Protein AF-A0A8T0C2L0-F1 (afdb_monomer)

Nearest PDB structures (foldseek):
  4exw-assembly1_A  TM=2.246E-01  e=1.270E-01  Deinococcus geothermalis DSM 11300
  6ysc-assembly1_B  TM=1.747E-01  e=1.638E+00  Homo sapiens
  4u9c-assembly1_B  TM=1.788E-01  e=3.775E+00  Neisseria meningitidis CU385
  4u9c-assembly1_A  TM=1.617E-01  e=7.441E+00  Neisseria meningitidis CU385

pLDDT: mean 86.72, std 14.56, range [39.38, 97.44]

Structure (mmCIF, N/CA/C/O backbone):
data_AF-A0A8T0C2L0-F1
#
_entry.id   AF-A0A8T0C2L0-F1
#
loop_
_atom_site.group_PDB
_atom_site.id
_atom_site.type_symbol
_atom_site.label_atom_id
_atom_site.label_alt_id
_atom_site.label_comp_id
_atom_site.label_asym_id
_atom_site.label_entity_id
_atom_site.label_seq_id
_atom_site.pdbx_PDB_ins_code
_atom_site.Cartn_x
_atom_site.Cartn_y
_atom_site.Cartn_z
_atom_site.occupancy
_atom_site.B_iso_or_equiv
_atom_site.auth_seq_id
_atom_site.auth_comp_id
_atom_site.auth_asym_id
_atom_site.auth_atom_id
_atom_site.pdbx_PDB_model_num
ATOM 1 N N . MET A 1 1 ? 65.196 14.241 -18.618 1.00 40.25 1 MET A N 1
ATOM 2 C CA . MET A 1 1 ? 64.286 13.581 -17.658 1.00 40.25 1 MET A CA 1
ATOM 3 C C . MET A 1 1 ? 63.007 14.395 -17.613 1.00 40.25 1 MET A C 1
ATOM 5 O O . MET A 1 1 ? 63.013 15.468 -17.029 1.00 40.25 1 MET A O 1
ATOM 9 N N . ILE A 1 2 ? 61.964 13.957 -18.318 1.00 39.38 2 ILE A N 1
ATOM 10 C CA . ILE A 1 2 ? 60.663 14.632 -18.330 1.00 39.38 2 ILE A CA 1
ATOM 11 C C . ILE A 1 2 ? 59.641 13.669 -17.732 1.00 39.38 2 ILE A C 1
ATOM 13 O O . ILE A 1 2 ? 59.492 12.535 -18.178 1.00 39.38 2 ILE A O 1
ATOM 17 N N . PHE A 1 3 ? 59.034 14.166 -16.657 1.00 44.47 3 PHE A N 1
ATOM 18 C CA . PHE A 1 3 ? 57.818 13.711 -16.003 1.00 44.47 3 PHE A CA 1
ATOM 19 C C . PHE A 1 3 ? 56.702 13.378 -17.005 1.00 44.47 3 PHE A C 1
ATOM 21 O O . PHE A 1 3 ? 56.596 14.030 -18.034 1.00 44.47 3 PHE A O 1
ATOM 28 N N . VAL A 1 4 ? 55.831 12.444 -16.612 1.00 47.75 4 VAL A N 1
ATOM 29 C CA . VAL A 1 4 ? 54.370 12.356 -16.859 1.00 47.75 4 VAL A CA 1
ATOM 30 C C . VAL A 1 4 ? 54.019 10.905 -17.188 1.00 47.75 4 VAL A C 1
ATOM 32 O O . VAL A 1 4 ? 53.821 10.525 -18.334 1.00 47.75 4 VAL A O 1
ATOM 35 N N . ALA A 1 5 ? 53.949 10.062 -16.161 1.00 44.81 5 ALA A N 1
ATOM 36 C CA . ALA A 1 5 ? 53.374 8.728 -16.299 1.00 44.81 5 ALA A CA 1
ATOM 37 C C . ALA A 1 5 ? 52.828 8.244 -14.953 1.00 44.81 5 ALA A C 1
ATOM 39 O O . ALA A 1 5 ? 53.317 7.260 -14.419 1.00 44.81 5 ALA A O 1
ATOM 40 N N . SER A 1 6 ? 51.872 8.965 -14.352 1.00 44.72 6 SER A N 1
ATOM 41 C CA . SER A 1 6 ? 51.097 8.465 -13.193 1.00 44.72 6 SER A CA 1
ATOM 42 C C . SER A 1 6 ? 49.849 9.315 -12.892 1.00 44.72 6 SER A C 1
ATOM 44 O O . SER A 1 6 ? 49.613 9.703 -11.756 1.00 44.72 6 SER A O 1
ATOM 46 N N . MET A 1 7 ? 49.029 9.628 -13.903 1.00 42.44 7 MET A N 1
ATOM 47 C CA . MET A 1 7 ? 47.728 10.305 -13.705 1.00 42.44 7 MET A CA 1
ATOM 48 C C . MET A 1 7 ? 46.568 9.623 -14.455 1.00 42.44 7 MET A C 1
ATOM 50 O O . MET A 1 7 ? 45.657 10.285 -14.934 1.00 42.44 7 MET A O 1
ATOM 54 N N . LEU A 1 8 ? 46.577 8.290 -14.576 1.00 45.09 8 LEU A N 1
ATOM 55 C CA . LEU A 1 8 ? 45.546 7.563 -15.340 1.00 45.09 8 LEU A CA 1
ATOM 56 C C . LEU A 1 8 ? 44.816 6.452 -14.571 1.00 45.09 8 LEU A C 1
ATOM 58 O O . LEU A 1 8 ? 44.198 5.593 -15.189 1.00 45.09 8 LEU A O 1
ATOM 62 N N . THR A 1 9 ? 44.818 6.461 -13.235 1.00 44.22 9 THR A N 1
ATOM 63 C CA . THR A 1 9 ? 44.197 5.369 -12.454 1.00 44.22 9 THR A CA 1
ATOM 64 C C . THR A 1 9 ? 43.069 5.773 -11.500 1.00 44.22 9 THR A C 1
ATOM 66 O O . THR A 1 9 ? 42.604 4.921 -10.753 1.00 44.22 9 THR A O 1
ATOM 69 N N . LEU A 1 10 ? 42.545 7.008 -11.545 1.00 43.75 10 LEU A N 1
ATOM 70 C CA . LEU A 1 10 ? 41.459 7.432 -10.634 1.00 43.75 10 LEU A CA 1
ATOM 71 C C . LEU A 1 10 ? 40.068 7.659 -11.258 1.00 43.75 10 LEU A C 1
ATOM 73 O O . LEU A 1 10 ? 39.172 8.130 -10.565 1.00 43.75 10 LEU A O 1
ATOM 77 N N . ALA A 1 11 ? 39.826 7.278 -12.515 1.00 47.28 11 ALA A N 1
ATOM 78 C CA . ALA A 1 11 ? 38.540 7.545 -13.184 1.00 47.28 11 ALA A CA 1
ATOM 79 C C . ALA A 1 11 ? 37.689 6.293 -13.508 1.00 47.28 11 ALA A C 1
ATOM 81 O O . ALA A 1 11 ? 36.776 6.355 -14.328 1.00 47.28 11 ALA A O 1
ATOM 82 N N . GLY A 1 12 ? 37.977 5.143 -12.886 1.00 47.75 12 GLY A N 1
ATOM 83 C CA . GLY A 1 12 ? 37.330 3.862 -13.220 1.00 47.75 12 GLY A CA 1
ATOM 84 C C . GLY A 1 12 ? 35.958 3.609 -12.579 1.00 47.75 12 GLY A C 1
ATOM 85 O O . GLY A 1 12 ? 35.170 2.832 -13.109 1.00 47.75 12 GLY A O 1
ATOM 86 N N . CYS A 1 13 ? 35.628 4.279 -11.474 1.00 51.34 13 CYS A N 1
ATOM 87 C CA . CYS A 1 13 ? 34.397 4.026 -10.716 1.00 51.34 13 CYS A CA 1
ATOM 88 C C . CYS A 1 13 ? 33.427 5.210 -10.833 1.00 51.34 13 CYS A C 1
ATOM 90 O O . CYS A 1 13 ? 33.184 5.913 -9.859 1.00 51.34 13 CYS A O 1
ATOM 92 N N . GLY A 1 14 ? 32.898 5.480 -12.030 1.00 53.47 14 GLY A N 1
ATOM 93 C CA . GLY A 1 14 ? 31.852 6.505 -12.165 1.00 53.47 14 GLY A CA 1
ATOM 94 C C . GLY A 1 14 ? 31.462 6.895 -13.585 1.00 53.47 14 GLY A C 1
ATOM 95 O O . GLY A 1 14 ? 30.303 7.200 -13.820 1.00 53.47 14 GLY A O 1
ATOM 96 N N . ILE A 1 15 ? 32.370 6.832 -14.561 1.00 60.34 15 ILE A N 1
ATOM 97 C CA . ILE A 1 15 ? 32.081 7.360 -15.907 1.00 60.34 15 ILE A CA 1
ATOM 98 C C . ILE A 1 15 ? 31.055 6.495 -16.661 1.00 60.34 15 ILE A C 1
ATOM 100 O O . ILE A 1 15 ? 30.117 7.022 -17.256 1.00 60.34 15 ILE A O 1
ATOM 104 N N . ALA A 1 16 ? 31.186 5.168 -16.605 1.00 61.81 16 ALA A N 1
ATOM 105 C CA . ALA A 1 16 ? 30.298 4.243 -17.313 1.00 61.81 16 ALA A CA 1
ATOM 106 C C . ALA A 1 16 ? 28.798 4.383 -16.948 1.00 61.81 16 ALA A C 1
ATOM 108 O O . ALA A 1 16 ? 27.993 4.534 -17.870 1.00 61.81 16 ALA A O 1
ATOM 109 N N . PRO A 1 17 ? 28.382 4.398 -15.660 1.00 61.66 17 PRO A N 1
ATOM 110 C CA . PRO A 1 17 ? 26.971 4.596 -15.315 1.00 61.66 17 PRO A CA 1
ATOM 111 C C . PRO A 1 17 ? 26.455 5.986 -15.716 1.00 61.66 17 PRO A C 1
ATOM 113 O O . PRO A 1 17 ? 25.292 6.123 -16.090 1.00 61.66 17 PRO A O 1
ATOM 116 N N . CYS A 1 18 ? 27.309 7.013 -15.718 1.00 72.75 18 CYS A N 1
ATOM 117 C CA . CYS A 1 18 ? 26.917 8.359 -16.136 1.00 72.75 18 CYS A CA 1
ATOM 118 C C . CYS A 1 18 ? 26.734 8.486 -17.654 1.00 72.75 18 CYS A C 1
ATOM 120 O O . CYS A 1 18 ? 25.882 9.252 -18.091 1.00 72.75 18 CYS A O 1
ATOM 122 N N . ILE A 1 19 ? 27.488 7.732 -18.463 1.00 76.38 19 ILE A N 1
ATOM 123 C CA . ILE A 1 19 ? 27.266 7.648 -19.917 1.00 76.38 19 ILE A CA 1
ATOM 124 C C . ILE A 1 19 ? 25.947 6.935 -20.201 1.00 76.38 19 ILE A C 1
ATOM 126 O O . ILE A 1 19 ? 25.125 7.417 -20.972 1.00 76.38 19 ILE A O 1
ATOM 130 N N . ASP A 1 20 ? 25.715 5.801 -19.548 1.00 72.25 20 ASP A N 1
ATOM 131 C CA . ASP A 1 20 ? 24.506 5.013 -19.766 1.00 72.25 20 ASP A CA 1
ATOM 132 C C . ASP A 1 20 ? 23.219 5.744 -19.323 1.00 72.25 20 ASP A C 1
ATOM 134 O O . ASP A 1 20 ? 22.146 5.525 -19.895 1.00 72.25 20 ASP A O 1
ATOM 138 N N . ALA A 1 21 ? 23.343 6.676 -18.372 1.00 76.38 21 ALA A N 1
ATOM 139 C CA . ALA A 1 21 ? 22.265 7.557 -17.940 1.00 76.38 21 ALA A CA 1
ATOM 140 C C . ALA A 1 21 ? 21.851 8.608 -18.987 1.00 76.38 21 ALA A C 1
ATOM 142 O O . ALA A 1 21 ? 20.738 9.122 -18.917 1.00 76.38 21 ALA A O 1
ATOM 143 N N . GLN A 1 22 ? 22.705 8.908 -19.972 1.00 78.19 22 GLN A N 1
ATOM 144 C CA . GLN A 1 22 ? 22.381 9.849 -21.054 1.00 78.19 22 GLN A CA 1
ATOM 145 C C . GLN A 1 22 ? 21.403 9.252 -22.074 1.00 78.19 22 GLN A C 1
ATOM 147 O O . GLN A 1 22 ? 20.774 9.983 -22.837 1.00 78.19 22 GLN A O 1
ATOM 152 N N . PHE A 1 23 ? 21.253 7.926 -22.093 1.00 81.81 23 PHE A N 1
ATOM 153 C CA . PHE A 1 23 ? 20.349 7.237 -23.004 1.00 81.81 23 PHE A CA 1
ATOM 154 C C . PHE A 1 23 ? 18.989 7.026 -22.344 1.00 81.81 23 PHE A C 1
ATOM 156 O O . PHE A 1 23 ? 18.759 6.042 -21.629 1.00 81.81 23 PHE A O 1
ATOM 163 N N . GLU A 1 24 ? 18.066 7.948 -22.615 1.00 81.06 24 GLU A N 1
ATOM 164 C CA . GLU A 1 24 ? 16.693 7.832 -22.138 1.00 81.06 24 GLU A CA 1
ATOM 165 C C . GLU A 1 24 ? 16.002 6.612 -22.762 1.00 81.06 24 GLU A C 1
ATOM 167 O O . GLU A 1 24 ? 16.012 6.385 -23.976 1.00 81.06 24 GLU A O 1
ATOM 172 N N . ARG A 1 25 ? 15.380 5.797 -21.907 1.00 88.62 25 ARG A N 1
ATOM 173 C CA . ARG A 1 25 ? 14.660 4.588 -22.307 1.00 88.62 25 ARG A CA 1
ATOM 174 C C . ARG A 1 25 ? 13.196 4.749 -21.963 1.00 88.62 25 ARG A C 1
ATOM 176 O O . ARG A 1 25 ? 12.843 4.977 -20.808 1.00 88.62 25 ARG A O 1
ATOM 183 N N . LYS A 1 26 ? 12.338 4.565 -22.967 1.00 91.31 26 LYS A N 1
ATOM 184 C CA . LYS A 1 26 ? 10.889 4.673 -22.786 1.00 91.31 26 LYS A CA 1
ATOM 185 C C . LYS A 1 26 ? 10.396 3.628 -21.774 1.00 91.31 26 LYS A C 1
ATOM 187 O O . LYS A 1 26 ? 10.673 2.436 -21.969 1.00 91.31 26 LYS A O 1
ATOM 192 N N . PRO A 1 27 ? 9.651 4.041 -20.733 1.00 94.25 27 PRO A N 1
ATOM 193 C CA . PRO A 1 27 ? 8.988 3.109 -19.837 1.00 94.25 27 PRO A CA 1
ATOM 194 C C . PRO A 1 27 ? 8.021 2.194 -20.593 1.00 94.25 27 PRO A C 1
ATOM 196 O O . PRO A 1 27 ? 7.444 2.571 -21.616 1.00 94.25 27 PRO A O 1
ATOM 199 N N . LYS A 1 28 ? 7.838 0.974 -20.087 1.00 95.44 28 LYS A N 1
ATOM 200 C CA . LYS A 1 28 ? 6.910 -0.017 -20.645 1.00 95.44 28 LYS A CA 1
ATOM 201 C C . LYS A 1 28 ? 5.844 -0.356 -19.617 1.00 95.44 28 LYS A C 1
ATOM 203 O O . LYS A 1 28 ? 6.148 -0.959 -18.586 1.00 95.44 28 LYS A O 1
ATOM 208 N N . VAL A 1 29 ? 4.602 0.013 -19.918 1.00 95.50 29 VAL A N 1
ATOM 209 C CA . VAL A 1 29 ? 3.439 -0.308 -19.083 1.00 95.50 29 VAL A CA 1
ATOM 210 C C . VAL A 1 29 ? 3.264 -1.823 -19.005 1.00 95.50 29 VAL A C 1
ATOM 212 O O . VAL A 1 29 ? 3.395 -2.532 -20.002 1.00 95.50 29 VAL A O 1
ATOM 215 N N . ILE A 1 30 ? 2.983 -2.317 -17.804 1.00 94.56 30 ILE A N 1
ATOM 216 C CA . ILE A 1 30 ? 2.653 -3.716 -17.558 1.00 94.56 30 ILE A CA 1
ATOM 217 C C . ILE A 1 30 ? 1.139 -3.845 -17.663 1.00 94.56 30 ILE A C 1
ATOM 219 O O . ILE A 1 30 ? 0.410 -3.179 -16.926 1.00 94.56 30 ILE A O 1
ATOM 223 N N . ASP A 1 31 ? 0.667 -4.718 -18.551 1.00 90.56 31 ASP A N 1
ATOM 224 C CA . ASP A 1 31 ? -0.763 -4.957 -18.759 1.00 90.56 31 ASP A CA 1
ATOM 225 C C . ASP A 1 31 ? -1.361 -5.833 -17.645 1.00 90.56 31 ASP A C 1
ATOM 227 O O . ASP A 1 31 ? -1.746 -6.986 -17.823 1.00 90.56 31 ASP A O 1
ATOM 231 N N . LYS A 1 32 ? -1.349 -5.289 -16.427 1.00 90.06 32 LYS A N 1
ATOM 232 C CA . LYS A 1 32 ? -1.965 -5.871 -15.239 1.00 90.06 32 LYS A CA 1
ATOM 233 C C . LYS A 1 32 ? -2.587 -4.747 -14.427 1.00 90.06 32 LYS A C 1
ATOM 235 O O . LYS A 1 32 ? -1.886 -3.900 -13.876 1.00 90.06 32 LYS A O 1
ATOM 240 N N . LYS A 1 33 ? -3.916 -4.747 -14.348 1.00 86.06 33 LYS A N 1
ATOM 241 C CA . LYS A 1 33 ? -4.663 -3.815 -13.499 1.00 86.06 33 LYS A CA 1
ATOM 242 C C . LYS A 1 33 ? -4.658 -4.319 -12.055 1.00 86.06 33 LYS A C 1
ATOM 244 O O . LYS A 1 33 ? -4.890 -5.503 -11.803 1.00 86.06 33 LYS A O 1
ATOM 249 N N . LEU A 1 34 ? -4.371 -3.415 -11.125 1.00 94.81 34 LEU A N 1
ATOM 250 C CA . LEU A 1 34 ? -4.364 -3.672 -9.687 1.00 94.81 34 LEU A CA 1
ATOM 251 C C . LEU A 1 34 ? -5.456 -2.804 -9.059 1.00 94.81 34 LEU A C 1
ATOM 253 O O . LEU A 1 34 ? -5.262 -1.610 -8.846 1.00 94.81 34 LEU A O 1
ATOM 257 N N . LEU A 1 35 ? -6.633 -3.387 -8.851 1.00 96.62 35 LEU A N 1
ATOM 258 C CA . LEU A 1 35 ? -7.792 -2.733 -8.260 1.00 96.62 35 LEU A CA 1
ATOM 259 C C . LEU A 1 35 ? -7.794 -2.974 -6.752 1.00 96.62 35 LEU A C 1
ATOM 261 O O . LEU A 1 35 ? -7.952 -4.110 -6.307 1.00 96.62 35 LEU A O 1
ATOM 265 N N . PHE A 1 36 ? -7.639 -1.900 -5.990 1.00 97.44 36 PHE A N 1
ATOM 266 C CA . PHE A 1 36 ? -7.828 -1.892 -4.548 1.00 97.44 36 PHE A CA 1
ATOM 267 C C . PHE A 1 36 ? -9.255 -1.470 -4.231 1.00 97.44 36 PHE A C 1
ATOM 269 O O . PHE A 1 36 ? -9.721 -0.454 -4.747 1.00 97.44 36 PHE A O 1
ATOM 276 N N . GLU A 1 37 ? -9.930 -2.233 -3.380 1.00 97.38 37 GLU A N 1
ATOM 277 C CA . GLU A 1 37 ? -11.308 -1.981 -2.959 1.00 97.38 37 GLU A CA 1
ATOM 278 C C . GLU A 1 37 ? -11.364 -1.979 -1.434 1.00 97.38 37 GLU A C 1
ATOM 280 O O . GLU A 1 37 ? -11.110 -3.001 -0.796 1.00 97.38 37 GLU A O 1
ATOM 285 N N . LEU A 1 38 ? -11.680 -0.826 -0.858 1.00 96.69 38 LEU A N 1
ATOM 286 C CA . LEU A 1 38 ? -11.843 -0.614 0.572 1.00 96.69 38 LEU A CA 1
ATOM 287 C C . LEU A 1 38 ? -13.336 -0.508 0.886 1.00 96.69 38 LEU A C 1
ATOM 289 O O . LEU A 1 38 ? -14.035 0.327 0.316 1.00 96.69 38 LEU A O 1
ATOM 293 N N . GLU A 1 39 ? -13.817 -1.316 1.822 1.00 95.69 39 GLU A N 1
ATOM 294 C CA . GLU A 1 39 ? -15.191 -1.262 2.320 1.00 95.69 39 GLU A CA 1
ATOM 295 C C . GLU A 1 39 ? -15.178 -1.070 3.835 1.00 95.69 39 GLU A C 1
ATOM 297 O O . GLU A 1 39 ? -14.662 -1.906 4.580 1.00 95.69 39 GLU A O 1
ATOM 302 N N . LEU A 1 40 ? -15.736 0.050 4.291 1.00 94.19 40 LEU A N 1
ATOM 303 C CA . LEU A 1 40 ? -15.871 0.378 5.705 1.00 94.19 40 LEU A CA 1
ATOM 304 C C . LEU A 1 40 ? -17.093 -0.330 6.312 1.00 94.19 40 LEU A C 1
ATOM 306 O O . LEU A 1 40 ? -18.059 -0.645 5.619 1.00 94.19 40 LEU A O 1
ATOM 310 N N . LYS A 1 41 ? -17.105 -0.510 7.639 1.00 91.19 41 LYS A N 1
ATOM 311 C CA . LYS A 1 41 ? -18.228 -1.140 8.369 1.00 91.19 41 LYS A CA 1
ATOM 312 C C . LYS A 1 41 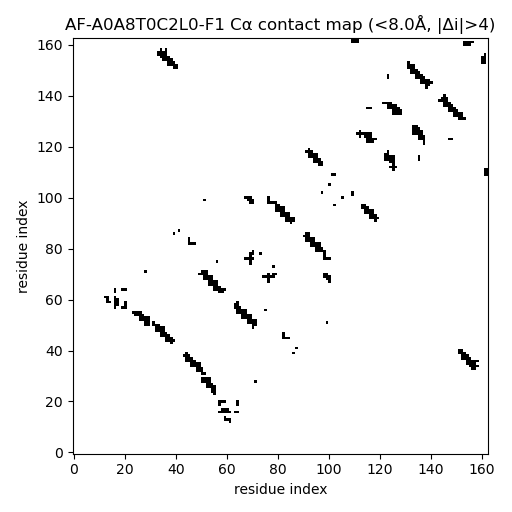? -19.594 -0.479 8.118 1.00 91.19 41 LYS A C 1
ATOM 314 O O . LYS A 1 41 ? -20.613 -1.154 8.184 1.00 91.19 41 LYS A O 1
ATOM 319 N N . ASN A 1 42 ? -19.625 0.824 7.847 1.00 87.94 42 ASN A N 1
ATOM 320 C CA . ASN A 1 42 ? -20.853 1.567 7.543 1.00 87.94 42 ASN A CA 1
ATOM 321 C C . ASN A 1 42 ? -21.331 1.401 6.084 1.00 87.94 42 ASN A C 1
ATOM 323 O O . ASN A 1 42 ? -22.256 2.095 5.675 1.00 87.94 42 ASN A O 1
ATOM 327 N N . GLY A 1 43 ? -20.700 0.519 5.302 1.00 89.00 43 GLY A N 1
ATOM 328 C CA . GLY A 1 43 ? -21.052 0.239 3.910 1.00 89.00 43 GLY A CA 1
ATOM 329 C C . GLY A 1 43 ? -20.457 1.216 2.895 1.00 89.00 43 GLY A C 1
ATOM 330 O O . GLY A 1 43 ? -20.672 1.038 1.698 1.00 89.00 43 GLY A O 1
ATOM 331 N N . LEU A 1 44 ? -19.697 2.231 3.331 1.00 91.69 44 LEU A N 1
ATOM 332 C CA . LEU A 1 44 ? -18.985 3.112 2.404 1.00 91.69 44 LEU A CA 1
ATOM 333 C C . LEU A 1 44 ? -17.888 2.333 1.677 1.00 91.69 44 LEU A C 1
ATOM 335 O O . LEU A 1 44 ? -17.088 1.633 2.303 1.00 91.69 44 LEU A O 1
ATOM 339 N N . ARG A 1 45 ? -17.845 2.492 0.354 1.00 95.00 45 ARG A N 1
ATOM 340 C CA . ARG A 1 45 ? -16.908 1.803 -0.532 1.00 95.00 45 ARG A CA 1
ATOM 341 C C .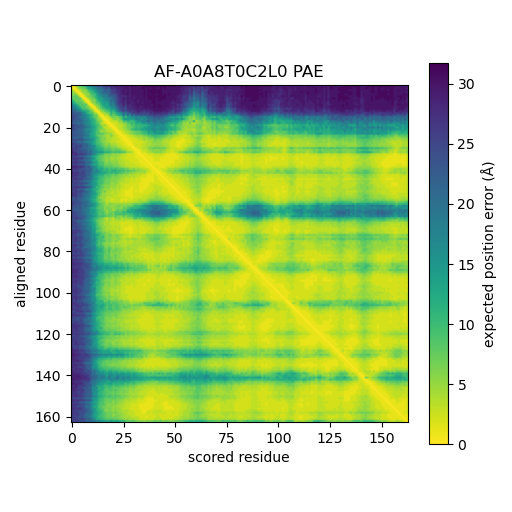 ARG A 1 45 ? -16.058 2.802 -1.291 1.00 95.00 45 ARG A C 1
ATOM 343 O O . ARG A 1 45 ? -16.570 3.770 -1.846 1.00 95.00 45 ARG A O 1
ATOM 350 N N . PHE A 1 46 ? -14.769 2.516 -1.350 1.00 95.94 46 PHE A N 1
ATOM 351 C CA . PHE A 1 46 ? -13.768 3.309 -2.043 1.00 95.94 46 PHE A CA 1
ATOM 352 C C . PHE A 1 46 ? -12.931 2.370 -2.896 1.00 95.94 46 PHE A C 1
ATOM 354 O O . PHE A 1 46 ? -12.669 1.231 -2.507 1.00 95.94 46 PHE A O 1
ATOM 361 N N . SER A 1 47 ? -12.503 2.825 -4.067 1.00 96.56 47 SER A N 1
ATOM 362 C CA . SER A 1 47 ? -11.640 2.013 -4.914 1.00 96.56 47 SER A CA 1
ATOM 363 C C . SER A 1 47 ? -10.595 2.852 -5.621 1.00 96.56 47 SER A C 1
ATOM 365 O O . SER A 1 47 ? -10.803 4.032 -5.900 1.00 96.56 47 SER A O 1
ATOM 367 N N . ARG A 1 48 ? -9.456 2.226 -5.906 1.00 95.88 48 ARG A N 1
ATOM 368 C CA . ARG A 1 48 ? -8.371 2.831 -6.673 1.00 95.88 48 ARG A CA 1
ATOM 369 C C . ARG A 1 48 ? -7.751 1.788 -7.585 1.00 95.88 48 ARG A C 1
ATOM 371 O O . ARG A 1 48 ? -7.404 0.696 -7.147 1.00 95.88 48 ARG A O 1
ATOM 378 N N . THR A 1 49 ? -7.582 2.143 -8.854 1.00 96.00 49 THR A N 1
ATOM 379 C CA . THR A 1 49 ? -6.826 1.322 -9.804 1.00 96.00 49 THR A CA 1
ATOM 380 C C . THR A 1 49 ? -5.398 1.836 -9.897 1.00 96.00 49 THR A C 1
ATOM 382 O O . THR A 1 49 ? -5.182 2.989 -10.260 1.00 96.00 49 THR A O 1
ATOM 385 N N . MET A 1 50 ? -4.433 0.963 -9.632 1.00 95.12 50 MET A N 1
ATOM 386 C CA . MET A 1 50 ? -3.014 1.207 -9.850 1.00 95.12 50 MET A CA 1
ATOM 387 C C . MET A 1 50 ? -2.564 0.539 -11.155 1.00 95.12 50 MET A C 1
ATOM 389 O O . MET A 1 50 ? -2.942 -0.597 -11.463 1.00 95.12 50 MET A O 1
ATOM 393 N N . LYS A 1 51 ? -1.749 1.262 -11.928 1.00 95.88 51 LYS A N 1
ATOM 394 C CA . LYS A 1 51 ? -1.063 0.757 -13.123 1.00 95.88 51 LYS A CA 1
ATOM 395 C C . LYS A 1 51 ? 0.437 0.854 -12.899 1.00 95.88 51 LYS A C 1
ATOM 397 O O . LYS A 1 51 ? 0.914 1.896 -12.462 1.00 95.88 51 LYS A O 1
ATOM 402 N N . CYS A 1 52 ? 1.165 -0.200 -13.238 1.00 96.06 52 CYS A N 1
ATOM 403 C CA . CYS A 1 52 ? 2.612 -0.255 -13.069 1.00 96.06 52 CYS A CA 1
ATOM 404 C C . CYS A 1 52 ? 3.331 -0.227 -14.418 1.00 96.06 52 CYS A C 1
ATOM 406 O O . CYS A 1 52 ? 2.822 -0.735 -15.418 1.00 96.06 52 CYS A O 1
ATOM 408 N N . GLU A 1 53 ? 4.546 0.305 -14.435 1.00 96.00 53 GLU A N 1
ATOM 409 C CA . GLU A 1 53 ? 5.443 0.272 -15.587 1.00 96.00 53 GLU A CA 1
ATOM 410 C C . GLU A 1 53 ? 6.856 -0.144 -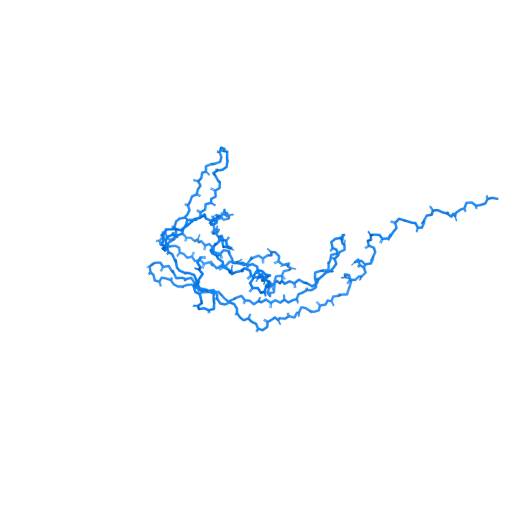15.183 1.00 96.00 53 GLU A C 1
ATOM 412 O O . GLU A 1 53 ? 7.300 0.070 -14.051 1.00 96.00 53 GLU A O 1
ATOM 417 N N . ARG A 1 54 ? 7.572 -0.750 -16.132 1.00 95.06 54 ARG A N 1
ATOM 418 C CA . ARG A 1 54 ? 9.024 -0.903 -16.053 1.00 95.06 54 ARG A CA 1
ATOM 419 C C . ARG A 1 54 ? 9.662 0.373 -16.564 1.00 95.06 54 ARG A C 1
ATOM 421 O O . ARG A 1 54 ? 9.404 0.753 -17.704 1.00 95.06 54 ARG A O 1
ATOM 428 N N . TYR A 1 55 ? 10.522 0.977 -15.762 1.00 93.62 55 TYR A N 1
ATOM 429 C CA . TYR A 1 55 ? 11.309 2.139 -16.159 1.00 93.62 55 TYR A CA 1
ATOM 430 C C . TYR A 1 55 ? 12.791 1.859 -15.943 1.00 93.62 55 TYR A C 1
ATOM 432 O O . TYR A 1 55 ? 13.157 0.975 -15.164 1.00 93.62 55 TYR A O 1
ATOM 440 N N . TYR A 1 56 ? 13.634 2.571 -16.681 1.00 91.44 56 TYR A N 1
ATOM 441 C CA . TYR A 1 56 ? 15.069 2.509 -16.475 1.00 91.44 56 TYR A CA 1
ATOM 442 C C . TYR A 1 56 ? 15.462 3.594 -15.483 1.00 91.44 56 TYR A C 1
ATOM 444 O O . TYR A 1 56 ? 15.3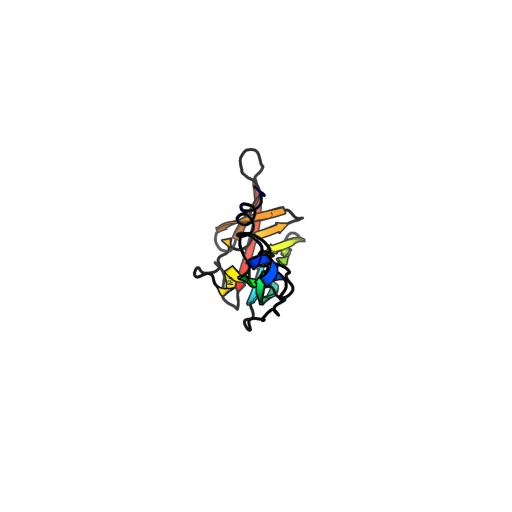50 4.780 -15.789 1.00 91.44 56 TYR A O 1
ATOM 452 N N . ASP A 1 57 ? 15.856 3.178 -14.286 1.00 87.81 57 ASP A N 1
ATOM 453 C CA . ASP A 1 57 ? 16.359 4.071 -13.257 1.00 87.81 57 ASP A CA 1
ATOM 454 C C . ASP A 1 57 ? 17.837 4.321 -13.521 1.00 87.81 57 ASP A C 1
ATOM 456 O O . ASP A 1 57 ? 18.689 3.468 -13.258 1.00 87.81 57 ASP A O 1
ATOM 460 N N . ALA A 1 58 ? 18.108 5.457 -14.149 1.00 84.94 58 ALA A N 1
ATOM 461 C CA . ALA A 1 58 ? 19.440 5.895 -14.494 1.00 84.94 58 ALA A CA 1
ATOM 462 C C . ALA A 1 58 ? 19.985 6.803 -13.385 1.00 84.94 58 ALA A C 1
ATOM 464 O O . ALA A 1 58 ? 19.615 7.972 -13.281 1.00 84.94 58 ALA A O 1
ATOM 465 N N . MET A 1 59 ? 20.888 6.266 -12.570 1.00 76.38 59 MET A N 1
ATOM 466 C CA . MET A 1 59 ? 21.627 7.003 -11.560 1.00 76.38 59 MET A CA 1
ATOM 467 C C . MET A 1 59 ? 23.107 7.049 -11.948 1.00 76.38 59 MET A C 1
ATOM 469 O O . MET A 1 59 ? 23.795 6.031 -11.977 1.00 76.38 59 MET A O 1
ATOM 473 N N . CYS A 1 60 ? 23.640 8.253 -12.161 1.00 76.88 60 CYS A N 1
ATOM 474 C CA . CYS A 1 60 ? 25.084 8.510 -12.232 1.00 76.88 60 CYS A CA 1
ATOM 475 C C . CYS A 1 60 ? 25.710 8.347 -10.824 1.00 76.88 60 CYS A C 1
ATOM 477 O O . CYS A 1 60 ? 26.181 9.296 -10.206 1.00 76.88 60 CYS A O 1
ATOM 479 N N . ALA A 1 61 ? 25.614 7.140 -10.259 1.00 72.31 61 ALA A N 1
ATOM 480 C CA . ALA A 1 61 ? 25.972 6.801 -8.886 1.00 72.31 61 ALA A CA 1
ATOM 481 C C . ALA A 1 61 ? 26.465 5.348 -8.783 1.00 72.31 61 ALA A C 1
ATOM 483 O O . ALA A 1 61 ? 26.215 4.521 -9.657 1.00 72.31 61 ALA A O 1
ATOM 484 N N . ALA A 1 62 ? 27.118 5.009 -7.666 1.00 67.06 62 ALA A N 1
ATOM 485 C CA . ALA A 1 62 ? 27.699 3.683 -7.424 1.00 67.06 62 ALA A CA 1
ATOM 486 C C . ALA A 1 62 ? 26.679 2.525 -7.425 1.00 67.06 62 ALA A C 1
ATOM 488 O O . ALA A 1 62 ? 27.047 1.388 -7.704 1.00 67.06 62 ALA A O 1
ATOM 489 N N . ARG A 1 63 ? 25.397 2.804 -7.139 1.00 68.94 63 ARG A N 1
ATOM 490 C CA . ARG A 1 63 ? 24.311 1.808 -7.226 1.00 68.94 63 ARG A CA 1
ATOM 491 C C . ARG A 1 63 ? 23.981 1.404 -8.671 1.00 68.94 63 ARG A C 1
ATOM 493 O O . ARG A 1 63 ? 23.331 0.382 -8.866 1.00 68.94 63 ARG A O 1
ATOM 500 N N . GLY A 1 64 ? 24.474 2.165 -9.650 1.00 76.19 64 GLY A N 1
ATOM 501 C CA . GLY A 1 64 ? 24.339 1.890 -11.073 1.00 76.19 64 GLY A CA 1
ATOM 502 C C . GLY A 1 64 ? 22.938 2.140 -11.623 1.00 76.19 64 GLY A C 1
ATOM 503 O O . GLY A 1 64 ? 22.009 2.508 -10.904 1.00 76.19 64 GLY A O 1
ATOM 504 N N . ASN A 1 65 ? 22.806 1.913 -12.927 1.00 84.44 65 ASN A N 1
ATOM 505 C CA . ASN A 1 65 ? 21.545 2.031 -13.643 1.00 84.44 65 ASN A CA 1
ATOM 506 C C . ASN A 1 65 ? 20.855 0.670 -13.709 1.00 84.44 65 ASN A C 1
ATOM 508 O O . ASN A 1 65 ? 21.511 -0.358 -13.893 1.00 84.44 65 ASN A O 1
ATOM 512 N N . SER A 1 66 ? 19.532 0.631 -13.566 1.00 88.44 66 SER A N 1
ATOM 513 C CA . SER A 1 66 ? 18.810 -0.643 -13.575 1.00 88.44 66 SER A CA 1
ATOM 514 C C . SER A 1 66 ? 17.355 -0.507 -14.003 1.00 88.44 66 SER A C 1
ATOM 516 O O . SER A 1 66 ? 16.743 0.552 -13.914 1.00 88.44 66 SER A O 1
ATOM 518 N N . TRP A 1 67 ? 16.767 -1.612 -14.465 1.00 91.12 67 TRP A N 1
ATOM 519 C CA . TRP A 1 67 ? 15.327 -1.673 -14.698 1.00 91.12 67 TRP A CA 1
ATOM 520 C C . TRP A 1 67 ? 14.582 -1.840 -13.378 1.00 91.12 67 TRP A C 1
ATOM 522 O O . TRP A 1 67 ? 14.747 -2.850 -12.697 1.00 91.12 67 TRP A O 1
ATOM 532 N N . GLN A 1 68 ? 13.704 -0.892 -13.081 1.00 93.31 68 GLN A N 1
ATOM 533 C CA . GLN A 1 68 ? 12.911 -0.828 -11.860 1.00 93.31 68 GLN A CA 1
ATOM 534 C C . GLN A 1 68 ? 11.409 -0.846 -12.178 1.00 93.31 68 GLN A C 1
ATOM 536 O O . GLN A 1 68 ? 10.991 -0.754 -13.339 1.00 93.31 68 GLN A O 1
ATOM 541 N N . LEU A 1 69 ? 10.587 -1.005 -11.140 1.00 95.25 69 LEU A N 1
ATOM 542 C CA . LEU A 1 69 ? 9.126 -0.960 -11.218 1.00 95.25 69 LEU A CA 1
ATOM 543 C C . LEU A 1 69 ? 8.605 0.276 -10.496 1.00 95.25 69 LEU A C 1
ATOM 545 O O . LEU A 1 69 ? 9.060 0.583 -9.399 1.00 95.25 69 LEU A O 1
ATOM 549 N N . ARG A 1 70 ? 7.625 0.954 -11.091 1.00 95.19 70 ARG A N 1
ATOM 550 C CA . ARG A 1 70 ? 6.942 2.101 -10.478 1.00 95.19 70 ARG A CA 1
ATOM 551 C C . ARG A 1 70 ? 5.487 2.178 -10.918 1.00 95.19 70 ARG A C 1
ATOM 553 O O . ARG A 1 70 ? 5.107 1.542 -11.903 1.00 95.19 70 ARG A O 1
ATOM 560 N N . GLU A 1 71 ? 4.688 2.970 -10.209 1.00 95.56 71 GLU A N 1
ATOM 561 C CA . GLU A 1 71 ? 3.368 3.381 -10.696 1.00 95.56 71 GLU A CA 1
ATOM 562 C C . GLU A 1 71 ? 3.529 4.298 -11.916 1.00 95.56 71 GLU A C 1
ATOM 564 O O . GLU A 1 71 ? 4.435 5.134 -11.963 1.00 95.56 71 GLU A O 1
ATOM 569 N N . VAL A 1 72 ? 2.659 4.137 -12.913 1.00 94.50 72 VAL A N 1
ATOM 570 C CA . VAL A 1 72 ? 2.646 4.979 -14.118 1.00 94.50 72 VAL A CA 1
ATOM 571 C C . VAL A 1 72 ? 2.522 6.451 -13.716 1.00 94.50 72 VAL A C 1
ATOM 573 O O . VAL A 1 72 ? 1.631 6.821 -12.955 1.00 94.50 72 VAL A O 1
ATOM 576 N N . GLY A 1 73 ? 3.415 7.293 -14.240 1.00 88.94 73 GLY A N 1
ATOM 577 C CA . GLY A 1 73 ? 3.477 8.722 -13.912 1.00 88.94 73 GLY A CA 1
ATOM 578 C C . GLY A 1 73 ? 4.271 9.058 -12.644 1.00 88.94 73 GLY A C 1
ATOM 579 O O . GLY A 1 73 ? 4.500 10.235 -12.366 1.00 88.94 73 GLY A O 1
ATOM 580 N N . SER A 1 74 ? 4.739 8.064 -11.883 1.00 91.38 74 SER A N 1
ATOM 581 C CA . SER A 1 74 ? 5.724 8.306 -10.828 1.00 91.38 74 SER A CA 1
ATOM 582 C C . SER A 1 74 ? 7.101 8.609 -11.428 1.00 91.38 74 SER A C 1
ATOM 584 O O . SER A 1 74 ? 7.480 8.037 -12.443 1.00 91.38 74 SER A O 1
ATOM 586 N N . GLY A 1 75 ? 7.885 9.475 -10.781 1.00 88.25 75 GLY A N 1
ATOM 587 C CA . GLY A 1 75 ? 9.290 9.699 -11.145 1.00 88.25 75 GLY A CA 1
ATOM 588 C C . GLY A 1 75 ? 10.228 8.588 -10.658 1.00 88.25 75 GLY A C 1
ATOM 589 O O . GLY A 1 75 ? 11.257 8.346 -11.277 1.00 88.25 75 GLY A O 1
ATOM 590 N N . VAL A 1 76 ? 9.853 7.877 -9.590 1.00 89.88 76 VAL A N 1
ATOM 591 C CA . VAL A 1 76 ? 10.717 6.937 -8.849 1.00 89.88 76 VAL A CA 1
ATOM 592 C C . VAL A 1 76 ? 9.943 5.692 -8.397 1.00 89.88 76 VAL A C 1
ATOM 594 O O . VAL A 1 76 ? 8.713 5.727 -8.299 1.00 89.88 76 VAL A O 1
ATOM 597 N N . SER A 1 77 ? 10.649 4.597 -8.109 1.00 91.06 77 SER A N 1
ATOM 598 C CA . SER A 1 77 ? 10.076 3.309 -7.676 1.00 91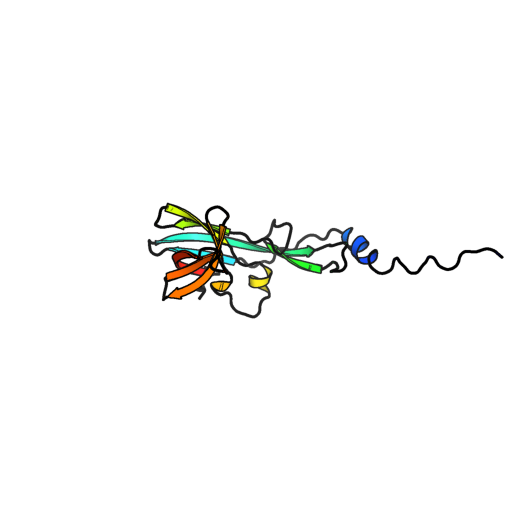.06 77 SER A CA 1
ATOM 599 C C . SER A 1 77 ? 9.446 3.336 -6.281 1.00 91.06 77 SER A C 1
ATOM 601 O O . SER A 1 77 ? 8.372 2.773 -6.093 1.00 91.06 77 SER A O 1
ATOM 603 N N . TYR A 1 78 ? 10.068 4.044 -5.336 1.00 88.62 78 TYR A N 1
ATOM 604 C CA . TYR A 1 78 ? 9.669 4.076 -3.921 1.00 88.62 78 TYR A CA 1
ATOM 605 C C . TYR A 1 78 ? 8.489 5.014 -3.617 1.00 88.62 78 TYR A C 1
ATOM 607 O O . TYR A 1 78 ? 8.047 5.146 -2.473 1.00 88.62 78 TYR A O 1
ATOM 615 N N . LYS A 1 79 ? 7.987 5.748 -4.619 1.00 90.00 79 LYS A N 1
ATOM 616 C CA . LYS A 1 79 ? 6.839 6.635 -4.420 1.00 90.00 79 LYS A CA 1
ATOM 617 C C . LYS A 1 79 ? 5.567 5.794 -4.385 1.00 90.00 79 LYS A C 1
ATOM 619 O O . LYS A 1 79 ? 5.188 5.177 -5.377 1.00 90.00 79 LYS A O 1
ATOM 624 N N . ARG A 1 80 ? 4.895 5.832 -3.240 1.00 92.25 80 ARG A N 1
ATOM 625 C CA . ARG A 1 80 ? 3.612 5.171 -2.998 1.00 92.25 80 ARG A CA 1
ATOM 626 C C . ARG A 1 80 ? 2.461 6.123 -3.308 1.00 92.25 80 ARG A C 1
ATOM 628 O O . ARG A 1 80 ? 2.564 7.320 -3.041 1.00 92.25 80 ARG A O 1
ATOM 635 N N . SER A 1 81 ? 1.377 5.593 -3.862 1.00 93.81 81 SER A N 1
ATOM 636 C CA . SER A 1 81 ? 0.105 6.310 -3.954 1.00 93.81 81 SER A CA 1
ATOM 637 C C . SER A 1 81 ? -0.803 5.976 -2.784 1.00 93.81 81 SER A C 1
ATOM 639 O O . SER A 1 81 ? -0.586 4.999 -2.066 1.00 93.81 81 SER A O 1
ATOM 641 N N . SER A 1 82 ? -1.838 6.789 -2.604 1.00 94.81 82 SER A N 1
ATOM 642 C CA . SER A 1 82 ? -2.828 6.601 -1.559 1.00 94.81 82 SER A CA 1
ATOM 643 C C . SER A 1 82 ? -4.248 6.486 -2.116 1.00 94.81 82 SER A C 1
ATOM 645 O O . SER A 1 82 ? -4.572 6.949 -3.219 1.00 94.81 82 SER A O 1
ATOM 647 N N . LEU A 1 83 ? -5.093 5.794 -1.357 1.00 95.62 83 LEU A N 1
ATOM 648 C CA . LEU A 1 83 ? -6.541 5.774 -1.513 1.00 95.62 83 LEU A CA 1
ATOM 649 C C . LEU A 1 83 ? -7.130 6.648 -0.405 1.00 95.62 83 LEU A C 1
ATOM 651 O O . LEU A 1 83 ? -7.054 6.301 0.771 1.00 95.62 83 LEU A O 1
ATOM 655 N N . GLU A 1 84 ? -7.694 7.788 -0.786 1.00 95.38 84 GLU A N 1
ATOM 656 C CA . GLU A 1 84 ? -8.331 8.723 0.140 1.00 95.38 84 GLU A CA 1
ATOM 657 C C . GLU A 1 84 ? -9.741 8.248 0.504 1.00 95.38 84 GLU A C 1
ATOM 659 O O . GLU A 1 84 ? -10.512 7.812 -0.357 1.00 95.38 84 GLU A O 1
ATOM 664 N N . PHE A 1 85 ? -10.099 8.344 1.783 1.00 94.44 85 PHE A N 1
ATOM 665 C CA . PHE A 1 85 ? -11.431 8.007 2.268 1.00 94.44 85 PHE A CA 1
ATOM 666 C C . PHE A 1 85 ? -11.815 8.847 3.488 1.00 94.44 85 PHE A C 1
ATOM 668 O O . PHE A 1 85 ? -10.978 9.404 4.195 1.00 94.44 85 PHE A O 1
ATOM 675 N N . THR A 1 86 ? -13.120 8.950 3.739 1.00 92.38 86 THR A N 1
ATOM 676 C CA . THR A 1 86 ? -13.647 9.611 4.940 1.00 92.38 86 THR A CA 1
ATOM 677 C C . THR A 1 86 ? -14.101 8.551 5.935 1.00 92.38 86 THR A C 1
ATOM 679 O O . THR A 1 86 ? -14.893 7.672 5.590 1.00 92.38 86 THR A O 1
ATOM 682 N N . SER A 1 87 ? -13.591 8.614 7.163 1.00 86.50 87 SER A N 1
ATOM 683 C CA . SER A 1 87 ? -13.955 7.690 8.237 1.00 86.50 87 SER A CA 1
ATOM 684 C C . SER A 1 87 ? -15.395 7.915 8.722 1.00 86.50 87 SER A C 1
ATOM 686 O O . SER A 1 87 ? -16.032 8.932 8.439 1.00 86.50 87 SER A O 1
ATOM 688 N N . ALA A 1 88 ? -15.906 6.995 9.546 1.00 82.00 88 ALA A N 1
ATOM 689 C CA . ALA A 1 88 ? -17.193 7.180 10.222 1.00 82.00 88 ALA A CA 1
ATOM 690 C C . ALA A 1 88 ? -17.218 8.415 11.149 1.00 82.00 88 ALA A C 1
ATOM 692 O O . ALA A 1 88 ? -18.277 9.000 11.361 1.00 82.00 88 ALA A O 1
ATOM 693 N N . THR A 1 89 ? -16.057 8.844 11.658 1.00 83.44 89 THR A N 1
ATOM 694 C CA . THR A 1 89 ? -15.891 10.056 12.479 1.00 83.44 89 THR A CA 1
ATOM 695 C C . THR A 1 89 ? -15.765 11.338 11.645 1.00 83.44 89 THR A C 1
ATOM 697 O O . THR A 1 89 ? -15.498 12.396 12.203 1.00 83.44 89 THR A O 1
ATOM 700 N N . LYS A 1 90 ? -15.994 11.267 10.322 1.00 85.25 90 LYS A N 1
ATOM 701 C CA . LYS A 1 90 ? -15.845 12.371 9.353 1.00 85.25 90 LYS A CA 1
ATOM 702 C C . LYS A 1 90 ? -14.415 12.901 9.214 1.00 85.25 90 LYS A C 1
ATOM 704 O O . LYS A 1 90 ? -14.207 14.003 8.711 1.00 85.25 90 LYS A O 1
ATOM 709 N N . GLU A 1 91 ? -13.426 12.112 9.614 1.00 90.00 91 GLU A N 1
ATOM 710 C CA . GLU A 1 91 ? -12.019 12.449 9.422 1.00 90.00 91 GLU A CA 1
ATOM 711 C C . GLU A 1 91 ? -11.567 12.002 8.031 1.00 90.00 91 GLU A C 1
ATOM 713 O O . GLU A 1 91 ? -11.918 10.910 7.575 1.00 90.00 91 GLU A O 1
ATOM 718 N N . ARG A 1 92 ? -10.779 12.841 7.353 1.00 93.75 92 ARG A N 1
ATOM 719 C CA . ARG A 1 92 ? -10.123 12.462 6.098 1.00 93.75 92 ARG A CA 1
ATOM 720 C C . ARG A 1 92 ? -8.882 11.640 6.413 1.00 93.75 92 ARG A C 1
ATOM 722 O O . ARG A 1 92 ? -8.036 12.079 7.189 1.00 93.75 92 ARG A O 1
ATOM 729 N N . LEU A 1 93 ? -8.804 10.460 5.816 1.00 96.00 93 LEU A N 1
ATOM 730 C CA . LEU A 1 93 ? -7.709 9.515 5.974 1.00 96.00 93 LEU A CA 1
ATOM 731 C C . LEU A 1 93 ? -7.227 9.070 4.599 1.00 96.00 93 LEU A C 1
ATOM 733 O O . LEU A 1 93 ? -8.001 9.014 3.642 1.00 96.00 93 LEU A O 1
ATOM 737 N N . GLU A 1 94 ? -5.960 8.693 4.522 1.00 96.94 94 GLU A N 1
ATOM 738 C CA . GLU A 1 94 ? -5.393 8.117 3.311 1.00 96.94 94 GLU A CA 1
ATOM 739 C C . GLU A 1 94 ? -4.794 6.750 3.607 1.00 96.94 94 GLU A C 1
ATOM 741 O O . GLU A 1 94 ? -3.974 6.605 4.509 1.00 96.94 94 GLU A O 1
ATOM 746 N N . LEU A 1 95 ? -5.181 5.742 2.831 1.00 96.88 95 LEU A N 1
ATOM 747 C CA . LEU A 1 95 ? -4.564 4.424 2.865 1.00 96.88 95 LEU A CA 1
ATOM 748 C C . LEU A 1 95 ? -3.411 4.395 1.863 1.00 96.88 95 LEU A C 1
ATOM 750 O O . LEU A 1 95 ? -3.640 4.349 0.653 1.00 96.88 95 LEU A O 1
ATOM 754 N N . TYR A 1 96 ? -2.178 4.412 2.355 1.00 96.31 96 TYR A N 1
ATOM 755 C CA . TYR A 1 96 ? -0.986 4.283 1.523 1.00 96.31 96 TYR A CA 1
ATOM 756 C C . TYR A 1 96 ? -0.884 2.866 0.953 1.00 96.31 96 TYR A C 1
ATOM 758 O O . TYR A 1 96 ? -0.811 1.879 1.687 1.00 96.31 96 TYR A O 1
ATOM 766 N N . LEU A 1 97 ? -0.854 2.760 -0.373 1.00 95.69 97 LEU A N 1
ATOM 767 C CA . LEU A 1 97 ? -0.821 1.496 -1.104 1.00 95.69 97 LEU A CA 1
ATOM 768 C C . LEU A 1 97 ? 0.619 0.979 -1.263 1.00 95.69 97 LEU A C 1
ATOM 770 O O . LEU A 1 97 ? 1.547 1.791 -1.309 1.00 95.69 97 LEU A O 1
ATOM 774 N N . PRO A 1 98 ? 0.842 -0.344 -1.340 1.00 94.88 98 PRO A N 1
ATOM 775 C CA . PRO A 1 98 ? 2.164 -0.916 -1.574 1.00 94.88 98 PRO A CA 1
ATOM 776 C C . PRO A 1 98 ? 2.758 -0.483 -2.917 1.00 94.88 98 PRO A C 1
ATOM 778 O O . PRO A 1 98 ? 2.044 -0.108 -3.846 1.00 94.88 98 PRO A O 1
ATOM 781 N N . GLU A 1 99 ? 4.077 -0.579 -3.037 1.00 95.25 99 GLU A N 1
ATOM 782 C CA . GLU A 1 99 ? 4.788 -0.258 -4.274 1.00 95.25 99 GLU A CA 1
ATOM 783 C C . GLU A 1 99 ? 4.541 -1.310 -5.367 1.00 95.25 99 GLU A C 1
ATOM 785 O O . GLU A 1 99 ? 4.282 -2.486 -5.101 1.00 95.25 99 GLU A O 1
ATOM 790 N N . CYS A 1 100 ? 4.707 -0.920 -6.633 1.00 94.81 100 CYS A N 1
ATOM 791 C CA . CYS A 1 100 ? 4.574 -1.843 -7.764 1.00 94.81 100 CYS A CA 1
ATOM 792 C C . CYS A 1 100 ? 5.531 -3.043 -7.689 1.00 94.81 100 CYS A C 1
ATOM 794 O O . CYS A 1 100 ? 5.199 -4.121 -8.185 1.00 94.81 100 CYS A O 1
ATOM 796 N N . PHE A 1 101 ? 6.708 -2.876 -7.078 1.00 93.25 101 PHE A N 1
ATOM 797 C CA . PHE A 1 101 ? 7.633 -3.982 -6.844 1.00 93.25 101 PHE A CA 1
ATOM 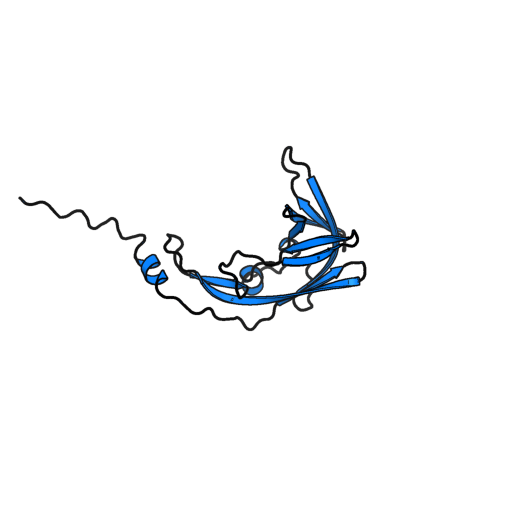798 C C . PHE A 1 101 ? 7.018 -5.042 -5.919 1.00 93.25 101 PHE A C 1
ATOM 800 O O . PHE A 1 101 ? 6.952 -6.218 -6.290 1.00 93.25 101 PHE A O 1
ATOM 807 N N . GLU A 1 102 ? 6.476 -4.611 -4.780 1.00 93.19 102 GLU A N 1
ATOM 808 C CA . GLU A 1 102 ? 5.800 -5.469 -3.802 1.00 93.19 102 GLU A CA 1
ATOM 809 C C . GLU A 1 102 ? 4.621 -6.223 -4.438 1.00 93.19 102 GLU A C 1
ATOM 811 O O . GLU A 1 102 ? 4.440 -7.419 -4.226 1.00 93.19 102 GLU A O 1
ATOM 816 N N . LEU A 1 103 ? 3.854 -5.552 -5.301 1.00 92.94 103 LEU A N 1
ATOM 817 C CA . LEU A 1 103 ? 2.643 -6.108 -5.918 1.00 92.94 103 LEU A CA 1
ATOM 818 C C . LEU A 1 103 ? 2.909 -7.099 -7.064 1.00 92.94 103 LEU A C 1
ATOM 820 O O . LEU A 1 103 ? 2.033 -7.901 -7.409 1.00 92.94 103 LEU A O 1
ATOM 824 N N . LEU A 1 104 ? 4.075 -7.019 -7.711 1.00 92.38 104 LEU A N 1
ATOM 825 C CA . LEU A 1 104 ? 4.359 -7.763 -8.946 1.00 92.38 104 LEU A CA 1
ATOM 826 C C . LEU A 1 104 ? 5.521 -8.748 -8.845 1.00 92.38 104 LEU A C 1
ATOM 828 O O . LEU A 1 104 ? 5.576 -9.682 -9.648 1.00 92.38 104 LEU A O 1
ATOM 832 N N . LYS A 1 105 ? 6.470 -8.522 -7.934 1.00 89.69 105 LYS A N 1
ATOM 833 C CA . LYS A 1 105 ? 7.722 -9.287 -7.860 1.00 89.69 105 LYS A CA 1
ATOM 834 C C . LYS A 1 105 ? 7.970 -9.949 -6.518 1.00 89.69 105 LYS A C 1
ATOM 836 O O . LYS A 1 105 ? 8.724 -10.923 -6.489 1.00 89.69 105 LYS A O 1
ATOM 841 N N . ARG A 1 106 ? 7.347 -9.480 -5.436 1.00 87.62 106 ARG A N 1
ATOM 842 C CA . ARG A 1 106 ? 7.474 -10.147 -4.142 1.00 87.62 106 ARG A CA 1
ATOM 843 C C . ARG A 1 106 ? 6.852 -11.546 -4.192 1.00 87.62 106 ARG A C 1
ATOM 845 O O . ARG A 1 106 ? 5.789 -11.747 -4.771 1.00 87.62 106 ARG A O 1
ATOM 852 N N . GLN A 1 107 ? 7.529 -12.514 -3.574 1.00 83.69 107 GLN A N 1
ATOM 853 C CA . GLN A 1 107 ? 7.037 -13.893 -3.450 1.00 83.69 107 GLN A CA 1
ATOM 854 C C . GLN A 1 107 ? 5.986 -14.035 -2.341 1.00 83.69 107 GLN A C 1
ATOM 856 O O . GLN A 1 107 ? 5.035 -14.801 -2.475 1.00 83.69 107 GLN A O 1
ATOM 861 N N . ALA A 1 108 ? 6.155 -13.289 -1.247 1.00 86.56 108 ALA A N 1
ATOM 862 C CA . ALA A 1 108 ? 5.220 -13.272 -0.133 1.00 86.56 108 ALA A CA 1
ATOM 863 C C . ALA A 1 108 ? 3.895 -12.578 -0.515 1.00 86.56 108 ALA A C 1
ATOM 865 O O . ALA A 1 108 ? 3.929 -11.516 -1.151 1.00 86.56 108 ALA A O 1
ATOM 866 N N . PRO A 1 109 ? 2.740 -13.123 -0.086 1.00 89.38 109 PRO A N 1
ATOM 867 C CA . PRO A 1 109 ? 1.443 -12.480 -0.261 1.00 89.38 109 PRO A CA 1
ATOM 868 C C . PRO A 1 109 ? 1.412 -11.055 0.296 1.00 89.38 109 PRO A C 1
ATOM 870 O O . PRO A 1 109 ? 2.118 -10.728 1.250 1.00 89.38 109 PRO A O 1
ATOM 873 N N . ILE A 1 110 ? 0.571 -10.209 -0.294 1.00 93.62 110 ILE A N 1
ATOM 874 C CA . ILE A 1 110 ? 0.246 -8.90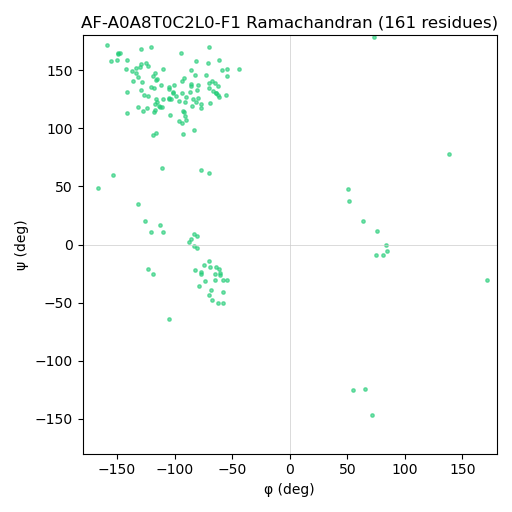0 0.278 1.00 93.62 110 ILE A CA 1
ATOM 875 C C . ILE A 1 110 ? -0.594 -9.103 1.539 1.00 93.62 110 ILE A C 1
ATOM 877 O O . ILE A 1 110 ? -1.543 -9.888 1.531 1.00 93.62 110 ILE A O 1
ATOM 881 N N . SER A 1 111 ? -0.240 -8.382 2.595 1.00 94.12 111 SER A N 1
ATOM 882 C CA . SER A 1 111 ? -0.901 -8.388 3.897 1.00 94.12 111 SER A CA 1
ATOM 883 C C . SER A 1 111 ? -1.212 -6.966 4.352 1.00 94.12 111 SER A C 1
ATOM 885 O O . SER A 1 111 ? -0.689 -6.001 3.794 1.00 94.12 111 SER A O 1
ATOM 887 N N . LEU A 1 112 ? -2.021 -6.812 5.398 1.00 94.38 112 LEU A N 1
ATOM 888 C CA . LEU A 1 112 ? -2.337 -5.487 5.950 1.00 94.38 112 LEU A CA 1
ATOM 889 C C . LEU A 1 112 ? -1.109 -4.725 6.483 1.00 94.38 112 LEU A C 1
ATOM 891 O O . LEU A 1 112 ? -1.127 -3.498 6.509 1.00 94.38 112 LEU A O 1
ATOM 895 N N . LYS A 1 113 ? -0.014 -5.428 6.807 1.00 94.25 113 LYS A N 1
ATOM 896 C CA . LYS A 1 113 ? 1.272 -4.822 7.201 1.00 94.25 113 LYS A CA 1
ATOM 897 C C . LYS A 1 113 ? 1.932 -3.996 6.098 1.00 94.25 113 LYS A C 1
ATOM 899 O O . LYS A 1 113 ? 2.798 -3.180 6.387 1.00 94.25 113 LYS A O 1
ATOM 904 N N . ASP A 1 114 ? 1.536 -4.212 4.847 1.00 94.81 114 ASP A N 1
ATOM 905 C CA . ASP A 1 114 ? 2.067 -3.483 3.695 1.00 94.81 114 ASP A CA 1
ATOM 906 C C . ASP A 1 114 ? 1.372 -2.129 3.481 1.00 94.81 114 ASP A C 1
ATOM 908 O O . ASP A 1 114 ? 1.713 -1.388 2.557 1.00 94.81 114 ASP A O 1
ATOM 912 N N . PHE A 1 115 ? 0.389 -1.798 4.319 1.00 95.81 115 PHE A N 1
ATOM 913 C CA . PHE A 1 115 ? -0.413 -0.588 4.232 1.00 95.81 115 PHE A CA 1
ATOM 914 C C . PHE A 1 115 ? -0.209 0.278 5.466 1.00 95.81 115 PHE A C 1
ATOM 916 O O . PHE A 1 115 ? -0.051 -0.215 6.579 1.00 95.81 115 PHE A O 1
ATOM 923 N N . ASP A 1 116 ? -0.292 1.585 5.254 1.00 96.12 116 ASP A N 1
ATOM 924 C CA . ASP A 1 116 ? -0.232 2.576 6.321 1.00 96.12 116 ASP A CA 1
ATOM 925 C C . ASP A 1 116 ? -1.403 3.540 6.188 1.00 96.12 116 ASP A C 1
ATOM 927 O O . ASP A 1 116 ? -1.928 3.746 5.090 1.00 96.12 116 ASP A O 1
ATOM 931 N N . ILE A 1 117 ? -1.782 4.160 7.300 1.00 96.75 117 ILE A N 1
ATOM 932 C CA . ILE A 1 117 ? -2.744 5.258 7.302 1.00 96.75 117 ILE A CA 1
ATOM 933 C C . ILE A 1 117 ? -1.993 6.574 7.435 1.00 96.75 117 ILE A C 1
ATOM 935 O O . ILE A 1 117 ? -1.163 6.725 8.327 1.00 96.75 117 ILE A O 1
ATOM 939 N N . ILE A 1 118 ? -2.315 7.540 6.581 1.00 96.00 118 ILE A N 1
ATOM 940 C CA . ILE A 1 118 ? -1.929 8.934 6.774 1.00 96.00 118 ILE A CA 1
ATOM 941 C C . ILE A 1 118 ? -3.128 9.711 7.300 1.00 96.00 118 ILE A C 1
ATOM 943 O O . ILE A 1 118 ? -4.227 9.643 6.743 1.00 96.00 118 ILE A O 1
ATOM 947 N N . LYS A 1 119 ? -2.904 10.465 8.375 1.00 94.56 119 LYS A N 1
ATOM 948 C CA . LYS A 1 119 ? -3.869 11.396 8.958 1.00 94.56 119 LYS A CA 1
ATOM 949 C C . LYS A 1 119 ? -3.161 12.721 9.204 1.00 94.56 119 LYS A C 1
ATOM 951 O O . LYS A 1 119 ? -2.212 12.770 9.974 1.00 94.56 119 LYS A O 1
ATOM 956 N N . ASN A 1 120 ? -3.612 13.794 8.554 1.00 91.00 120 ASN A N 1
ATOM 957 C CA . ASN A 1 120 ? -3.027 15.138 8.692 1.00 91.00 120 ASN A CA 1
ATOM 958 C C . ASN A 1 120 ? -1.494 15.178 8.484 1.00 91.00 120 ASN A C 1
ATOM 960 O O . ASN A 1 120 ? -0.788 15.897 9.183 1.00 91.00 120 ASN A O 1
ATOM 964 N N . GLY A 1 121 ? -0.974 14.379 7.546 1.00 90.38 121 GLY A N 1
ATOM 965 C CA . GLY A 1 121 ? 0.464 14.264 7.272 1.00 90.38 121 GLY A CA 1
ATOM 966 C C . GLY A 1 121 ? 1.241 13.340 8.220 1.00 90.38 121 GLY A C 1
ATOM 967 O O . GLY A 1 121 ? 2.389 13.013 7.932 1.00 90.38 121 GLY A O 1
ATOM 968 N N . GLU A 1 122 ? 0.630 12.867 9.308 1.00 93.50 122 GLU A N 1
ATOM 969 C CA . GLU A 1 122 ? 1.222 11.872 10.200 1.00 93.50 122 GLU A CA 1
ATOM 970 C C . GLU A 1 122 ? 0.954 10.451 9.691 1.00 93.50 122 GLU A C 1
ATOM 972 O O . GLU A 1 122 ? -0.162 10.125 9.277 1.00 93.50 122 GLU A O 1
ATOM 977 N N . ARG A 1 123 ? 1.984 9.597 9.738 1.00 95.06 123 ARG A N 1
ATOM 978 C CA . ARG A 1 123 ? 1.931 8.201 9.291 1.00 95.06 123 ARG A CA 1
ATOM 979 C C . ARG A 1 123 ? 1.729 7.247 10.460 1.00 95.06 123 ARG A C 1
ATOM 981 O O . ARG A 1 123 ? 2.519 7.236 11.396 1.00 95.06 123 ARG A O 1
ATOM 988 N N . PHE A 1 124 ? 0.730 6.384 10.331 1.00 96.75 124 PHE A N 1
ATOM 989 C CA . PHE A 1 124 ? 0.386 5.334 11.277 1.00 96.75 124 PHE A CA 1
ATOM 990 C C . PHE A 1 124 ? 0.627 3.971 10.629 1.00 96.75 124 PHE A C 1
ATOM 992 O O . PHE A 1 124 ? 0.001 3.633 9.620 1.00 96.75 124 PHE A O 1
ATOM 999 N N . TYR A 1 125 ? 1.520 3.190 11.225 1.00 96.00 125 TYR A N 1
ATOM 1000 C CA . TYR A 1 125 ? 1.885 1.856 10.759 1.00 96.00 125 TYR A CA 1
ATOM 1001 C C . TYR A 1 125 ? 0.882 0.822 11.243 1.00 96.00 125 TYR A C 1
ATOM 1003 O O . TYR A 1 125 ? 0.371 0.925 12.359 1.00 96.00 125 TYR A O 1
ATOM 1011 N N . TYR A 1 126 ? 0.630 -0.205 10.438 1.00 95.81 126 TYR A N 1
ATOM 1012 C CA . TYR A 1 126 ? -0.203 -1.319 10.873 1.00 95.81 126 TYR A CA 1
ATOM 1013 C C . TYR A 1 126 ? 0.421 -2.042 12.078 1.00 95.81 126 TYR A C 1
ATOM 1015 O O . TYR A 1 126 ? 1.587 -2.440 12.040 1.00 95.81 126 TYR A O 1
ATOM 1023 N N . ALA A 1 127 ? -0.368 -2.238 13.133 1.00 95.19 127 ALA A N 1
ATOM 1024 C CA . ALA A 1 127 ? 0.051 -2.931 14.345 1.00 95.19 127 ALA A CA 1
ATOM 1025 C C . ALA A 1 127 ? -0.552 -4.337 14.409 1.00 95.19 127 ALA A C 1
ATOM 1027 O O . ALA A 1 127 ? 0.164 -5.339 14.356 1.00 95.19 127 ALA A O 1
ATOM 1028 N N . GLU A 1 128 ? -1.878 -4.410 14.498 1.00 93.94 128 GLU A N 1
ATOM 1029 C CA . GLU A 1 128 ? -2.604 -5.649 14.763 1.00 93.94 128 GLU A CA 1
ATOM 1030 C C . GLU A 1 128 ? -4.068 -5.573 14.316 1.00 93.94 128 GLU A C 1
ATOM 1032 O O . GLU A 1 128 ? -4.588 -4.509 13.970 1.00 93.94 128 GLU A O 1
ATOM 1037 N N . SER A 1 129 ? -4.744 -6.721 14.362 1.00 92.44 129 SER A N 1
ATOM 1038 C CA . SER A 1 129 ? -6.171 -6.849 14.072 1.00 92.44 129 SER A CA 1
ATOM 1039 C C . SER A 1 129 ? -6.873 -7.739 15.087 1.00 92.44 129 SER A C 1
ATOM 1041 O O . SER A 1 129 ? -6.386 -8.825 15.408 1.00 92.44 129 SER A O 1
ATOM 1043 N N . HIS A 1 130 ? -8.086 -7.348 15.473 1.00 89.38 130 HIS A N 1
ATOM 1044 C CA . HIS A 1 130 ? -9.035 -8.194 16.194 1.00 89.38 130 HIS A CA 1
ATOM 1045 C C . HIS A 1 130 ? -10.297 -8.369 15.340 1.00 89.38 130 HIS A C 1
ATOM 1047 O O . HIS A 1 130 ? -11.202 -7.531 15.337 1.00 89.38 130 HIS A O 1
ATOM 1053 N N . GLY A 1 131 ? -10.345 -9.452 14.559 1.00 85.62 131 GLY A N 1
ATOM 1054 C CA . GLY A 1 131 ? -11.387 -9.651 13.549 1.00 85.62 131 GLY A CA 1
ATOM 1055 C C . GLY A 1 131 ? -11.280 -8.608 12.432 1.00 85.62 131 GLY A C 1
ATOM 1056 O O . GLY A 1 131 ? -10.228 -8.463 11.824 1.00 85.62 131 GLY A O 1
ATOM 1057 N N . ASN A 1 132 ? -12.360 -7.863 12.176 1.00 85.44 132 ASN A N 1
ATOM 1058 C CA . ASN A 1 132 ? -12.378 -6.791 11.169 1.00 85.44 132 ASN A CA 1
ATOM 1059 C C . ASN A 1 132 ? -11.927 -5.428 11.716 1.00 85.44 132 ASN A C 1
ATOM 1061 O O . ASN A 1 132 ? -12.019 -4.436 10.998 1.00 85.44 132 ASN A O 1
ATOM 1065 N N . LEU A 1 133 ? -11.534 -5.347 12.992 1.00 93.00 133 LEU A N 1
ATOM 1066 C CA . LEU A 1 133 ? -11.013 -4.128 13.598 1.00 93.00 133 LEU A CA 1
ATOM 1067 C C . LEU A 1 133 ? -9.491 -4.109 13.466 1.00 93.00 133 LEU A C 1
ATOM 1069 O O . LEU A 1 133 ? -8.812 -4.917 14.094 1.00 93.00 133 LEU A O 1
ATOM 1073 N N . HIS A 1 134 ? -8.984 -3.157 12.694 1.00 95.19 134 HIS A N 1
ATOM 1074 C CA . HIS A 1 134 ? -7.566 -2.981 12.400 1.00 95.19 134 HIS A CA 1
ATOM 1075 C C . HIS A 1 134 ? -7.012 -1.796 13.181 1.00 95.19 134 HIS A C 1
ATOM 1077 O O . HIS A 1 134 ? -7.640 -0.733 13.225 1.00 95.19 134 HIS A O 1
ATOM 1083 N N . VAL A 1 135 ? -5.849 -1.982 13.799 1.00 96.00 135 VAL A N 1
ATOM 1084 C CA . VAL A 1 135 ? -5.170 -0.979 14.621 1.00 96.00 135 VAL A CA 1
ATOM 1085 C C . VAL A 1 135 ? -3.924 -0.498 13.891 1.00 96.00 135 VAL A C 1
ATOM 1087 O O . VAL A 1 135 ? -3.051 -1.290 13.538 1.00 96.00 135 VAL A O 1
ATOM 1090 N N . PHE A 1 136 ? -3.834 0.814 13.702 1.00 96.25 136 PHE A N 1
ATOM 1091 C CA . PHE A 1 136 ? -2.662 1.503 13.178 1.00 96.25 136 PHE A CA 1
ATOM 1092 C C . PHE A 1 136 ? -2.095 2.412 14.261 1.00 96.25 136 PHE A C 1
ATOM 1094 O O . PHE A 1 136 ? -2.863 3.022 15.005 1.00 96.25 136 PHE A O 1
ATOM 1101 N N . GLN A 1 137 ? -0.772 2.519 14.353 1.00 96.12 137 GLN A N 1
ATOM 1102 C CA . GLN A 1 137 ? -0.112 3.256 15.422 1.00 96.12 137 GLN A CA 1
ATOM 1103 C C . GLN A 1 137 ? 1.054 4.122 14.945 1.00 96.12 137 GLN A C 1
ATOM 1105 O O . GLN A 1 137 ? 1.753 3.791 13.988 1.00 96.12 137 GLN A O 1
ATOM 1110 N N . SER A 1 138 ? 1.259 5.224 15.654 1.00 95.56 138 SER A N 1
ATOM 1111 C CA . SER A 1 138 ? 2.378 6.152 15.503 1.00 95.56 138 SER A CA 1
ATOM 1112 C C . SER A 1 138 ? 2.943 6.467 16.890 1.00 95.56 138 SER A C 1
ATOM 1114 O O . SER A 1 138 ? 2.205 6.468 17.880 1.00 95.56 138 SER A O 1
ATOM 1116 N N . GLY A 1 139 ? 4.250 6.708 16.977 1.00 91.31 139 GLY A N 1
ATOM 1117 C CA . GLY A 1 139 ? 4.931 6.962 18.247 1.00 91.31 139 GLY A CA 1
ATOM 1118 C C . GLY A 1 139 ? 5.058 5.719 19.136 1.00 91.31 139 GLY A C 1
ATOM 1119 O O . GLY A 1 139 ? 5.252 4.608 18.645 1.00 91.31 139 GLY A O 1
ATOM 1120 N N . GLY A 1 140 ? 5.009 5.913 20.456 1.00 86.62 140 GLY A N 1
ATOM 1121 C CA . GLY A 1 140 ? 5.147 4.837 21.448 1.00 86.62 140 GLY A CA 1
ATOM 1122 C C . GLY A 1 140 ? 6.574 4.322 21.660 1.00 86.62 140 GLY A C 1
ATOM 1123 O O . GLY A 1 140 ? 6.762 3.283 22.292 1.00 86.62 140 GLY A O 1
ATOM 1124 N N . TYR A 1 141 ? 7.583 5.024 21.139 1.00 84.62 141 TYR A N 1
ATOM 1125 C CA . TYR A 1 141 ? 8.991 4.725 21.392 1.00 84.62 141 TYR A CA 1
ATOM 1126 C C . TYR A 1 141 ? 9.587 5.748 22.361 1.00 84.62 141 TYR A C 1
ATOM 1128 O O . TYR A 1 141 ? 9.559 6.949 22.088 1.00 84.62 141 TYR A O 1
ATOM 1136 N N . LYS A 1 142 ? 10.172 5.259 23.463 1.00 88.25 142 LYS A N 1
ATOM 1137 C CA . LYS A 1 142 ? 10.696 6.085 24.567 1.00 88.25 142 LYS A CA 1
ATOM 1138 C C . LYS A 1 142 ? 9.608 7.025 25.111 1.00 88.25 142 LYS A C 1
ATOM 1140 O O . LYS A 1 142 ? 8.531 6.554 25.452 1.00 88.25 142 LYS A O 1
ATOM 1145 N N . ASP A 1 143 ? 9.880 8.326 25.156 1.00 90.38 143 ASP A N 1
ATOM 1146 C CA . ASP A 1 143 ? 8.997 9.354 25.717 1.00 90.38 143 ASP A CA 1
ATOM 1147 C C . ASP A 1 143 ? 7.958 9.884 24.711 1.00 90.38 143 ASP A C 1
ATOM 1149 O O . ASP A 1 143 ? 7.231 10.831 25.005 1.00 90.38 143 ASP A O 1
ATOM 1153 N N . ILE A 1 144 ? 7.887 9.308 23.504 1.00 88.38 144 ILE A N 1
ATOM 1154 C CA . ILE A 1 144 ? 6.920 9.716 22.480 1.00 88.38 144 ILE A CA 1
ATOM 1155 C C . ILE A 1 144 ? 5.572 9.041 22.774 1.00 88.38 144 ILE A C 1
ATOM 1157 O O . ILE A 1 144 ? 5.515 7.806 22.779 1.00 88.38 144 ILE A O 1
ATOM 1161 N N . PRO A 1 145 ? 4.476 9.802 22.958 1.00 91.69 145 PRO A N 1
ATOM 1162 C CA . PRO A 1 145 ? 3.149 9.234 23.172 1.00 91.69 145 PRO A CA 1
ATOM 1163 C C . PRO A 1 145 ? 2.740 8.264 22.060 1.00 91.69 145 PRO A C 1
ATOM 1165 O O . PRO A 1 145 ? 3.071 8.453 20.889 1.00 91.69 145 PRO A O 1
ATOM 1168 N N . LEU A 1 146 ? 2.008 7.215 22.431 1.00 94.31 146 LEU A N 1
ATOM 1169 C CA . LEU A 1 146 ? 1.428 6.278 21.474 1.00 94.31 146 LEU A CA 1
ATOM 1170 C C . LEU A 1 146 ? 0.092 6.825 20.966 1.00 94.31 146 LEU A C 1
ATOM 1172 O O . LEU A 1 146 ? -0.860 6.976 21.734 1.00 94.31 146 LEU A O 1
ATOM 1176 N N . HIS A 1 147 ? 0.003 7.059 19.662 1.00 94.81 147 HIS A N 1
ATOM 1177 C CA . HIS A 1 147 ? -1.237 7.419 18.988 1.00 94.81 147 HIS A CA 1
ATOM 1178 C C . HIS A 1 147 ? -1.764 6.223 18.204 1.00 94.81 147 HIS A C 1
ATOM 1180 O O . HIS A 1 147 ? -1.006 5.542 17.515 1.00 94.81 147 HIS A O 1
ATOM 1186 N N . GLN A 1 148 ? -3.072 5.969 18.292 1.00 94.81 148 GLN A N 1
ATOM 1187 C CA . GLN A 1 148 ? -3.715 4.846 17.614 1.00 94.81 148 GLN A CA 1
ATOM 1188 C C . GLN A 1 148 ? -4.922 5.286 16.791 1.00 94.81 148 GLN A C 1
ATOM 1190 O O . GLN A 1 148 ? -5.751 6.080 17.235 1.00 94.81 148 GLN A O 1
ATOM 1195 N N . ILE A 1 149 ? -5.054 4.682 15.616 1.00 94.31 149 ILE A N 1
ATOM 1196 C CA . ILE A 1 149 ? -6.230 4.747 14.759 1.00 94.31 149 ILE A CA 1
ATOM 1197 C C . ILE A 1 149 ? -6.810 3.337 14.673 1.00 94.31 149 ILE A C 1
ATOM 1199 O O . ILE A 1 149 ? -6.131 2.397 14.265 1.00 94.31 149 ILE A O 1
ATOM 1203 N N . LYS A 1 150 ? -8.078 3.188 15.061 1.00 94.44 150 LYS A N 1
ATOM 1204 C CA . LYS A 1 150 ? -8.804 1.915 15.008 1.00 94.44 150 LYS A CA 1
ATOM 1205 C C . LYS A 1 150 ? -9.885 2.005 13.942 1.00 94.44 150 LYS A C 1
ATOM 1207 O O . LYS A 1 150 ? -10.779 2.843 14.043 1.00 94.44 150 LYS A O 1
ATOM 1212 N N . LEU A 1 151 ? -9.806 1.157 12.921 1.00 93.62 151 LEU A N 1
ATOM 1213 C CA . LEU A 1 151 ? -10.715 1.192 11.777 1.00 93.62 151 LEU A CA 1
ATOM 1214 C C . LEU A 1 151 ? -11.307 -0.185 11.520 1.00 93.62 151 LEU A C 1
ATOM 1216 O O . LEU A 1 151 ? -10.593 -1.179 11.455 1.00 93.62 151 LEU A O 1
ATOM 1220 N N . SER A 1 152 ? -12.624 -0.235 11.330 1.00 94.12 152 SER A N 1
ATOM 1221 C CA . SER A 1 152 ? -13.292 -1.450 10.874 1.00 94.12 152 SER A CA 1
ATOM 1222 C C . SER A 1 152 ? -13.493 -1.412 9.365 1.00 94.12 152 SER A C 1
ATOM 1224 O O . SER A 1 152 ? -14.367 -0.683 8.885 1.00 94.12 152 SER A O 1
ATOM 1226 N N . PHE A 1 153 ? -12.703 -2.195 8.630 1.00 94.50 153 PHE A N 1
ATOM 1227 C CA . PHE A 1 153 ? -12.796 -2.277 7.173 1.00 94.50 153 PHE A CA 1
ATOM 1228 C C . PHE A 1 153 ? -12.413 -3.654 6.626 1.00 94.50 153 PHE A C 1
ATOM 1230 O O . PHE A 1 153 ? -11.761 -4.459 7.291 1.00 94.50 153 PHE A O 1
ATOM 1237 N N . SER A 1 154 ? -12.799 -3.892 5.376 1.00 95.56 154 SER A N 1
ATOM 1238 C CA . SER A 1 154 ? -12.257 -4.954 4.534 1.00 95.56 154 SER A CA 1
ATOM 1239 C C . SER A 1 154 ? -11.543 -4.341 3.333 1.00 95.56 154 SER A C 1
ATOM 1241 O O . SER A 1 154 ? -11.978 -3.317 2.803 1.00 95.56 154 SER A O 1
ATOM 1243 N N . LEU A 1 155 ? -10.424 -4.941 2.936 1.00 96.12 155 LEU A N 1
ATOM 1244 C CA . LEU A 1 155 ? -9.608 -4.478 1.821 1.00 96.12 155 LEU A CA 1
ATOM 1245 C C . LEU A 1 155 ? -9.390 -5.631 0.851 1.00 96.12 155 LEU A C 1
ATOM 1247 O O . LEU A 1 155 ? -8.970 -6.716 1.256 1.00 96.12 155 LEU A O 1
ATOM 1251 N N . LYS A 1 156 ? -9.673 -5.407 -0.429 1.00 96.62 156 LYS A N 1
ATOM 1252 C CA . LYS A 1 156 ? -9.463 -6.393 -1.488 1.00 96.62 156 LYS A CA 1
ATOM 1253 C C . LYS A 1 156 ? -8.478 -5.867 -2.519 1.00 96.62 156 LYS A C 1
ATOM 1255 O O . LYS A 1 156 ? -8.476 -4.680 -2.830 1.00 96.62 156 LYS A O 1
ATOM 1260 N N . LEU A 1 157 ? -7.678 -6.774 -3.070 1.00 96.56 157 LEU A N 1
ATOM 1261 C CA . LEU A 1 157 ? -6.860 -6.555 -4.257 1.00 96.56 157 LEU A CA 1
ATOM 1262 C C . LEU A 1 157 ? -7.337 -7.505 -5.354 1.00 96.56 157 LEU A C 1
ATOM 1264 O O . LEU A 1 157 ? -7.236 -8.725 -5.209 1.00 96.56 157 LEU A O 1
ATOM 1268 N N . ASN A 1 158 ? -7.855 -6.952 -6.452 1.00 95.06 158 ASN A N 1
ATOM 1269 C CA . ASN A 1 158 ? -8.439 -7.713 -7.560 1.00 95.06 158 ASN A CA 1
ATOM 1270 C C . ASN A 1 158 ? -9.475 -8.745 -7.068 1.00 95.06 158 ASN A C 1
ATOM 1272 O O . ASN A 1 158 ? -9.398 -9.928 -7.405 1.00 95.06 158 ASN A O 1
ATOM 1276 N N . GLY A 1 159 ? -10.394 -8.314 -6.196 1.00 94.31 159 GLY A N 1
ATOM 1277 C CA . GLY A 1 159 ? -11.432 -9.159 -5.597 1.00 94.31 159 GLY A CA 1
ATOM 1278 C C . GLY A 1 159 ? -10.965 -10.117 -4.491 1.00 94.31 159 GLY A C 1
ATOM 1279 O O . GLY A 1 159 ? -11.807 -10.701 -3.808 1.00 94.31 159 GLY A O 1
ATOM 1280 N N . LYS A 1 160 ? -9.655 -10.273 -4.253 1.00 94.94 160 LYS A N 1
ATOM 1281 C CA . LYS A 1 160 ? -9.122 -11.126 -3.177 1.00 94.94 160 LYS A CA 1
ATOM 1282 C C . LYS A 1 160 ? -8.957 -10.334 -1.887 1.00 94.94 160 LYS A C 1
ATOM 1284 O O . LYS A 1 160 ? -8.289 -9.306 -1.889 1.00 94.94 160 LYS A O 1
ATOM 1289 N N . LEU A 1 161 ? -9.529 -10.834 -0.793 1.00 95.31 161 LEU A N 1
ATOM 1290 C CA . LEU A 1 161 ? -9.394 -10.227 0.532 1.00 95.31 161 LEU A CA 1
ATOM 1291 C C . LEU A 1 161 ? -7.933 -10.259 1.004 1.00 95.31 161 LEU A C 1
ATOM 1293 O O . LEU A 1 161 ? -7.297 -11.313 0.984 1.00 95.31 161 LEU A O 1
ATOM 1297 N N . ILE A 1 162 ? -7.443 -9.107 1.450 1.00 93.38 162 ILE A N 1
ATOM 1298 C CA . ILE A 1 162 ? -6.147 -8.946 2.106 1.00 93.38 162 ILE A CA 1
ATOM 1299 C C . ILE A 1 162 ? -6.342 -9.206 3.600 1.00 93.38 162 ILE A C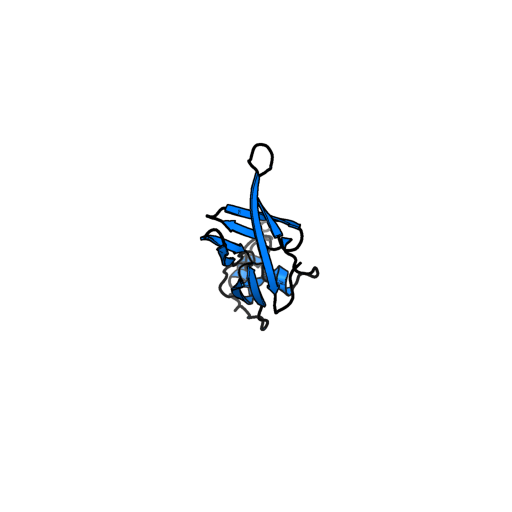 1
ATOM 1301 O O . ILE A 1 162 ? -7.285 -8.687 4.199 1.00 93.38 162 ILE A O 1
ATOM 1305 N N . LYS A 1 163 ? -5.474 -10.044 4.168 1.00 85.38 163 LYS A N 1
ATOM 1306 C CA . LYS A 1 163 ? -5.487 -10.427 5.583 1.00 85.38 163 LYS A CA 1
ATOM 1307 C C . LYS A 1 163 ? -4.325 -9.798 6.340 1.00 85.38 163 LYS A C 1
ATOM 1309 O O . LYS A 1 163 ? -3.293 -9.484 5.701 1.00 85.38 163 LYS A O 1
#

Secondary structure (DSSP, 8-state):
-------SSS-TTTHHHHHHTTS----EEEEEEEEEEEEETTS-EEEEEEEEEEEEE--SSTT--EEEEEETT-SSTTPPPEEEEE-TTS-EEEEEPPPHHHHHT-SSPP-GGG-EEEETTEEEEEEEEETTEEEEEEE-STTSPEEEEEEEEEEEETTEEP-

Radius of gyration: 22.2 Å; Cα contacts (8 Å, |Δi|>4): 304; chains: 1; bounding box: 85×29×49 Å

Solvent-accessible surface area (backbone atoms only — not comparable to full-atom values): 9678 Å² total; per-residue (Å²): 140,80,90,88,86,86,86,84,81,87,70,83,89,54,55,68,37,41,57,58,42,71,59,83,62,84,63,45,74,48,99,54,85,43,38,38,40,41,36,37,78,88,70,53,72,45,72,46,78,49,48,33,21,42,34,66,48,60,34,71,45,95,88,39,58,45,84,43,38,15,40,68,90,54,95,46,44,87,60,59,56,64,47,74,47,70,47,97,86,71,45,69,36,28,41,36,44,65,34,39,45,58,77,73,69,51,86,66,79,78,39,55,72,58,32,34,41,36,47,94,87,43,66,21,43,50,73,52,67,66,84,55,38,35,35,25,37,32,72,55,58,87,92,40,67,69,46,77,49,78,45,49,51,50,43,23,53,71,86,41,76,52,90

Organism: NCBI:txid43658

Sequence (163 aa):
MIFVASMLTLAGCGIAPCIDAQFERKPKVIDKKLLFELELKNGLRFSRTMKCERYYDAMCAARGNSWQLREVGSGVSYKRSSLEFTSATKERLELYLPECFELLKRQAPISLKDFDIIKNGERFYYAESHGNLHVFQSGGYKDIPLHQIKLSFSLKLNGKLIK

Mean predicted aligned er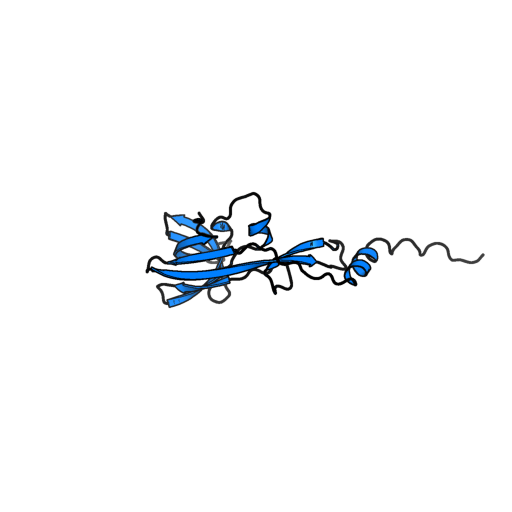ror: 8.3 Å

Foldseek 3Di:
DDDDDPDPPDPPQFDVLVVVLVDADDKAKDPDWKKKWKAFPVRDIFIDIWTKIWGWARDSDNVGIDTAMFTPPDPDQPDWDWTWDAAPVRFIKTKTAATPCCVPPDPDDAAQQRIWIDGPNDIWGWDDDDVQWTKTWDFPPDPTDIDIDIGRMWMDIVNHTHD